Protein AF-A0A2G9TPC7-F1 (afdb_monomer)

Solvent-accessible surface area (backbone atoms only — not comparable to full-atom values): 8183 Å² total; per-residue (Å²): 133,84,80,75,66,81,72,52,67,74,56,56,52,52,48,49,54,49,52,52,51,47,40,74,76,45,53,85,45,70,78,30,63,61,62,52,50,56,51,43,58,49,34,59,73,71,66,45,48,38,58,41,45,58,51,47,58,58,52,70,73,43,96,39,85,56,46,69,62,54,48,57,51,49,53,52,47,62,75,72,47,59,67,80,52,44,46,52,74,67,60,48,50,54,51,49,54,51,47,54,51,49,55,62,54,55,61,60,63,69,68,73,78,76,83,83,82,88,85,89,89,88,78,90,82,82,89,81,90,89,132

Sequence (131 aa):
MRELAPQSDRGIEKLRELYDRALSMAGYEFHSDRLWQDYIAWEEAQGEWHRVAAIYDRLIRIPTAMYKSHMERFEAIVNMCNPYDLISEDEFNDIFDTIDSIISEEVIEDESAADTSTDADNSKKVIRKKV

Mean predicted aligned error: 15.27 Å

pLDDT: mean 71.88, std 15.36, range [39.41, 90.19]

Structure (mmCIF, N/CA/C/O backbone):
data_AF-A0A2G9TPC7-F1
#
_entry.id   AF-A0A2G9TPC7-F1
#
loop_
_atom_site.group_PDB
_atom_site.id
_atom_site.type_symbol
_atom_site.label_atom_id
_atom_site.label_alt_id
_atom_site.label_comp_id
_atom_site.label_asym_id
_atom_site.label_entity_id
_atom_site.label_seq_id
_atom_site.pdbx_PDB_ins_code
_atom_site.Cartn_x
_atom_site.Cartn_y
_atom_site.Cartn_z
_atom_site.occupancy
_atom_site.B_iso_or_equiv
_atom_site.auth_seq_id
_atom_site.auth_comp_id
_atom_site.auth_asym_id
_atom_site.auth_atom_id
_atom_site.pdbx_PDB_model_num
ATOM 1 N N . MET A 1 1 ? 3.508 25.036 -18.492 1.00 43.81 1 MET A N 1
ATOM 2 C CA . MET A 1 1 ? 2.513 24.331 -17.660 1.00 43.81 1 MET A CA 1
ATOM 3 C C . MET A 1 1 ? 2.124 23.083 -18.424 1.00 43.81 1 MET A C 1
ATOM 5 O O . MET A 1 1 ? 1.602 23.213 -19.520 1.00 43.81 1 MET A O 1
ATOM 9 N N . ARG A 1 2 ? 2.541 21.903 -17.958 1.00 47.69 2 ARG A N 1
ATOM 10 C CA . ARG A 1 2 ? 2.261 20.637 -18.643 1.00 47.69 2 ARG A CA 1
ATOM 11 C C . ARG A 1 2 ? 0.865 20.224 -18.196 1.00 47.69 2 ARG A C 1
ATOM 13 O O . ARG A 1 2 ? 0.714 19.750 -17.078 1.00 47.69 2 ARG A O 1
ATOM 20 N N . GLU A 1 3 ? -0.136 20.526 -19.016 1.00 46.84 3 GLU A N 1
ATOM 21 C CA . GLU A 1 3 ? -1.477 19.974 -18.849 1.00 46.84 3 GLU A CA 1
ATOM 22 C C . GLU A 1 3 ? -1.342 18.449 -18.894 1.00 46.84 3 GLU A C 1
ATOM 24 O O . GLU A 1 3 ? -1.048 17.860 -19.936 1.00 46.84 3 G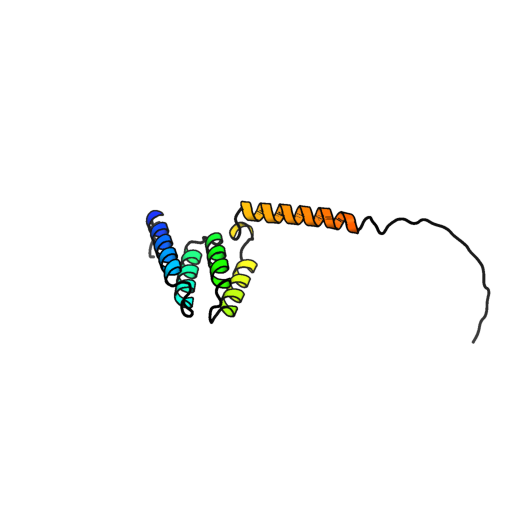LU A O 1
ATOM 29 N N . LEU A 1 4 ? -1.441 17.817 -17.725 1.00 46.84 4 LEU A N 1
ATOM 30 C CA . LEU A 1 4 ? -1.679 16.389 -17.625 1.00 46.84 4 LEU A CA 1
ATOM 31 C C . LEU A 1 4 ? -3.121 16.212 -18.088 1.00 46.84 4 LEU A C 1
ATOM 33 O O . LEU A 1 4 ? -4.060 16.558 -17.374 1.00 46.84 4 LEU A O 1
ATOM 37 N N . ALA A 1 5 ? -3.274 15.779 -19.339 1.00 48.97 5 ALA A N 1
ATOM 38 C CA . ALA A 1 5 ? -4.535 15.262 -19.845 1.00 48.97 5 ALA A CA 1
ATOM 39 C C . ALA A 1 5 ? -5.132 14.303 -18.801 1.00 48.97 5 ALA A C 1
ATOM 41 O O . ALA A 1 5 ? -4.360 13.653 -18.099 1.00 48.97 5 ALA A O 1
ATOM 42 N N . PRO A 1 6 ? -6.462 14.156 -18.701 1.00 49.91 6 PRO A N 1
ATOM 43 C CA . PRO A 1 6 ? -7.013 13.017 -17.987 1.00 49.91 6 PRO A CA 1
ATOM 44 C C . PRO A 1 6 ? -6.440 11.773 -18.670 1.00 49.91 6 PRO A C 1
ATOM 46 O O . PRO A 1 6 ? -6.809 11.465 -19.808 1.00 49.91 6 PRO A O 1
ATOM 49 N N . GLN A 1 7 ? -5.447 11.123 -18.051 1.00 57.69 7 GLN A N 1
ATOM 50 C CA . GLN A 1 7 ? -4.979 9.809 -18.465 1.00 57.69 7 GLN A CA 1
ATOM 51 C C . GLN A 1 7 ? -6.254 8.979 -18.578 1.00 57.69 7 GLN A C 1
ATOM 53 O O . GLN A 1 7 ? -6.888 8.731 -17.562 1.00 57.69 7 GLN A O 1
ATOM 58 N N . SER A 1 8 ? -6.697 8.656 -19.801 1.00 59.06 8 SER A N 1
ATOM 59 C CA . SER A 1 8 ? -7.983 7.975 -19.981 1.00 59.06 8 SER A CA 1
ATOM 60 C C . SER A 1 8 ? -7.984 6.767 -19.051 1.00 59.06 8 SER A C 1
ATOM 62 O O . SER A 1 8 ? -6.983 6.051 -19.090 1.00 59.06 8 SER A O 1
ATOM 64 N N . ASP A 1 9 ? -9.030 6.522 -18.263 1.00 63.75 9 ASP A N 1
ATOM 65 C CA . ASP A 1 9 ? -9.052 5.462 -17.234 1.00 63.75 9 ASP A CA 1
ATOM 66 C C . ASP A 1 9 ? -8.487 4.115 -17.731 1.00 63.75 9 ASP A C 1
ATOM 68 O O . ASP A 1 9 ? -7.795 3.390 -17.021 1.00 63.75 9 ASP A O 1
ATOM 72 N N . ARG A 1 10 ? -8.659 3.827 -19.029 1.00 71.00 10 ARG A N 1
ATOM 73 C CA . ARG A 1 10 ? -8.081 2.668 -19.732 1.00 71.00 10 ARG A CA 1
ATOM 74 C C . ARG A 1 10 ? -6.551 2.550 -19.704 1.00 71.00 10 ARG A C 1
ATOM 76 O O . ARG A 1 10 ? -6.035 1.459 -19.912 1.00 71.00 10 ARG A O 1
ATOM 83 N N . GLY A 1 11 ? -5.817 3.648 -19.581 1.00 79.94 11 GLY A N 1
ATOM 84 C CA . GLY A 1 11 ? -4.355 3.671 -19.515 1.00 79.94 11 GLY A CA 1
ATOM 85 C C . GLY A 1 11 ? -3.845 3.377 -18.108 1.00 79.94 11 GLY A C 1
ATOM 86 O O . GLY A 1 11 ? -2.863 2.654 -17.964 1.00 79.94 11 GLY A O 1
ATOM 87 N N . ILE A 1 12 ? -4.553 3.885 -17.097 1.00 82.69 12 ILE A N 1
ATOM 88 C CA . ILE A 1 12 ? -4.281 3.638 -15.676 1.00 82.69 12 ILE A CA 1
ATOM 89 C C . ILE A 1 12 ? -4.524 2.159 -15.367 1.00 82.69 12 ILE A C 1
ATOM 91 O O . ILE A 1 12 ? -3.658 1.505 -14.794 1.00 82.69 12 ILE A O 1
ATOM 95 N N . GLU A 1 13 ? -5.632 1.597 -15.855 1.00 82.62 13 GLU A N 1
ATOM 96 C CA . GLU A 1 13 ? -5.943 0.181 -15.637 1.00 82.62 13 GLU A CA 1
ATOM 97 C C . GLU A 1 13 ? -4.921 -0.756 -16.298 1.00 82.62 13 GLU A C 1
ATOM 99 O O . GLU A 1 13 ? -4.456 -1.713 -15.691 1.00 82.62 13 GLU A O 1
ATOM 104 N N . LYS A 1 14 ? -4.458 -0.436 -17.512 1.00 86.69 14 LYS A N 1
ATOM 105 C CA . LYS A 1 14 ? -3.390 -1.213 -18.168 1.00 86.69 14 LYS A CA 1
ATOM 106 C C . LYS A 1 14 ? -2.055 -1.141 -17.433 1.00 86.69 14 LYS A C 1
ATOM 108 O O . LYS A 1 14 ? -1.297 -2.107 -17.453 1.00 86.69 14 LYS A O 1
ATOM 113 N N . LEU A 1 15 ? -1.732 0.013 -16.848 1.00 87.56 15 LEU A N 1
ATOM 114 C CA . LEU A 1 15 ? -0.532 0.167 -16.027 1.00 87.56 15 LEU A CA 1
ATOM 115 C C . LEU A 1 15 ? -0.644 -0.677 -14.756 1.00 87.56 15 LEU A C 1
ATOM 117 O O . LEU A 1 15 ? 0.301 -1.398 -14.451 1.00 87.56 15 LEU A O 1
ATOM 121 N N . ARG A 1 16 ? -1.807 -0.670 -14.094 1.00 87.62 16 ARG A N 1
ATOM 122 C CA . ARG A 1 16 ? -2.112 -1.545 -12.948 1.00 87.62 16 ARG A CA 1
ATOM 123 C C . ARG A 1 16 ? -1.924 -3.012 -13.284 1.00 87.62 16 ARG A C 1
ATOM 125 O O . ARG A 1 16 ? -1.128 -3.679 -12.635 1.00 87.62 16 ARG A O 1
ATOM 132 N N . GLU A 1 17 ? -2.556 -3.488 -14.355 1.00 88.12 17 GLU A N 1
ATOM 133 C CA . GLU A 1 17 ? -2.406 -4.873 -14.815 1.00 88.12 17 GLU A CA 1
ATOM 134 C C . GLU A 1 17 ? -0.935 -5.244 -15.072 1.00 88.12 17 GLU A C 1
ATOM 136 O O . GLU A 1 17 ? -0.503 -6.365 -14.794 1.00 88.12 17 GLU A O 1
ATOM 141 N N . LEU A 1 18 ? -0.144 -4.309 -15.606 1.00 90.19 18 LEU A N 1
ATOM 142 C CA . LEU A 1 18 ? 1.272 -4.527 -15.887 1.00 90.19 18 LEU A CA 1
ATOM 143 C C . LEU A 1 18 ? 2.109 -4.598 -14.604 1.00 90.19 18 LEU A C 1
ATOM 145 O O . LEU A 1 18 ? 2.963 -5.481 -14.501 1.00 90.19 18 LEU A O 1
ATOM 149 N N . TYR A 1 19 ? 1.855 -3.717 -13.634 1.00 89.19 19 TYR A N 1
ATOM 150 C CA . TYR A 1 19 ? 2.497 -3.761 -12.320 1.00 89.19 19 TYR A CA 1
ATOM 151 C C . TYR A 1 19 ? 2.115 -5.025 -11.551 1.00 89.19 19 TYR A C 1
ATOM 153 O O . TYR A 1 19 ? 3.004 -5.725 -11.075 1.00 89.19 19 TYR A O 1
ATOM 161 N N . ASP A 1 20 ? 0.835 -5.391 -11.512 1.00 87.94 20 ASP A N 1
ATOM 162 C CA . ASP A 1 20 ? 0.371 -6.617 -10.856 1.00 87.94 20 ASP A CA 1
ATOM 163 C C . ASP A 1 20 ? 0.988 -7.864 -11.500 1.00 87.94 20 ASP A C 1
ATOM 165 O O . ASP A 1 20 ? 1.446 -8.778 -10.807 1.00 87.94 20 ASP A O 1
ATOM 169 N N . ARG A 1 21 ? 1.101 -7.889 -12.833 1.00 89.00 21 ARG A N 1
ATOM 170 C CA . ARG A 1 21 ? 1.813 -8.959 -13.538 1.00 89.00 21 ARG A CA 1
ATOM 171 C C . ARG A 1 21 ? 3.295 -8.985 -13.169 1.00 89.00 21 ARG A C 1
ATOM 173 O O . ARG A 1 21 ? 3.824 -10.067 -12.915 1.00 89.00 21 ARG A O 1
ATOM 180 N N . ALA A 1 22 ? 3.963 -7.835 -13.119 1.00 87.81 22 ALA A N 1
ATOM 181 C CA . ALA A 1 22 ? 5.364 -7.752 -12.715 1.00 87.81 22 ALA A CA 1
ATOM 182 C C . ALA A 1 22 ? 5.562 -8.242 -11.271 1.00 87.81 22 ALA A C 1
ATOM 184 O O . ALA A 1 22 ? 6.464 -9.039 -11.021 1.00 87.81 22 ALA A O 1
ATOM 185 N N . LEU A 1 23 ? 4.677 -7.863 -10.346 1.00 86.25 23 LEU A N 1
ATOM 186 C CA . LEU A 1 23 ? 4.686 -8.324 -8.958 1.00 86.25 23 LEU A CA 1
ATOM 187 C C . LEU A 1 23 ? 4.410 -9.826 -8.842 1.00 86.25 23 LEU A C 1
ATOM 189 O O . LEU A 1 23 ? 5.071 -10.505 -8.065 1.00 86.25 23 LEU A O 1
ATOM 193 N N . SER A 1 24 ? 3.505 -10.386 -9.645 1.00 84.75 24 SER A N 1
ATOM 194 C CA . SER A 1 24 ? 3.247 -11.834 -9.629 1.00 84.75 24 SER A CA 1
ATOM 195 C C . SER A 1 24 ? 4.468 -12.666 -10.048 1.00 84.75 24 SER A C 1
ATOM 197 O O . SER A 1 24 ? 4.640 -13.791 -9.586 1.00 84.75 24 SER A O 1
ATOM 199 N N . MET A 1 25 ? 5.325 -12.111 -10.913 1.00 84.06 25 MET A N 1
ATOM 200 C CA . MET A 1 25 ? 6.494 -12.804 -11.460 1.00 84.06 25 MET A CA 1
ATOM 201 C C . MET A 1 25 ? 7.770 -12.526 -10.663 1.00 84.06 25 MET A C 1
ATOM 203 O O . MET A 1 25 ? 8.566 -13.437 -10.455 1.00 84.06 25 MET A O 1
ATOM 207 N N . ALA A 1 26 ? 7.967 -11.279 -10.234 1.00 81.94 26 ALA A N 1
ATOM 208 C CA . ALA A 1 26 ? 9.198 -10.799 -9.614 1.00 81.94 26 ALA A CA 1
ATOM 209 C C . ALA A 1 26 ? 8.996 -10.251 -8.192 1.00 81.94 26 ALA A C 1
ATOM 211 O O . ALA A 1 26 ? 9.971 -9.959 -7.516 1.00 81.94 26 ALA A O 1
ATOM 212 N N . GLY A 1 27 ? 7.773 -10.121 -7.679 1.00 75.00 27 GLY A N 1
ATOM 213 C CA . GLY A 1 27 ? 7.500 -9.502 -6.371 1.00 75.00 27 GLY A CA 1
ATOM 214 C C . GLY A 1 27 ? 8.071 -10.261 -5.169 1.00 75.00 27 GLY A C 1
ATOM 215 O O . GLY A 1 27 ? 8.281 -9.655 -4.122 1.00 75.00 27 GLY A O 1
ATOM 216 N N . TYR A 1 28 ? 8.373 -11.553 -5.332 1.00 76.50 28 TYR A N 1
ATOM 217 C CA . TYR A 1 28 ? 8.960 -12.417 -4.298 1.00 76.50 28 TYR A CA 1
ATOM 218 C C . TYR A 1 28 ? 10.493 -12.442 -4.298 1.00 76.50 28 TYR A C 1
ATOM 220 O O . TYR A 1 28 ? 11.097 -13.131 -3.475 1.00 76.50 28 TYR A O 1
ATOM 228 N N . GLU A 1 29 ? 11.141 -11.743 -5.231 1.00 76.50 29 GLU A N 1
ATOM 229 C CA . GLU A 1 29 ? 12.596 -11.651 -5.242 1.00 76.50 29 GLU A CA 1
ATOM 230 C C . GLU A 1 29 ? 13.086 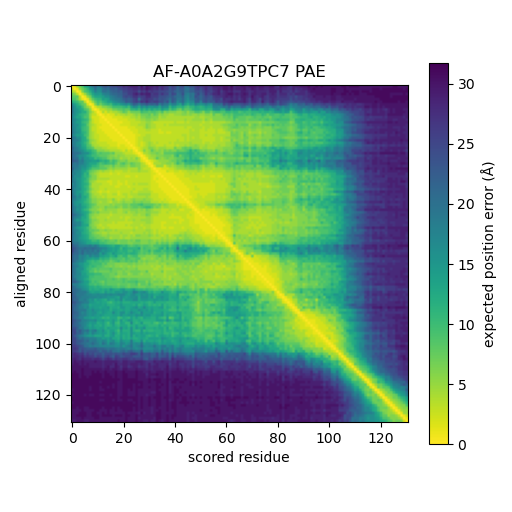-10.702 -4.135 1.00 76.50 29 GLU A C 1
ATOM 232 O O . GLU A 1 29 ? 12.499 -9.662 -3.840 1.00 76.50 29 GLU A O 1
ATOM 237 N N . PHE A 1 30 ? 14.200 -11.074 -3.504 1.00 65.31 30 PHE A N 1
ATOM 238 C CA . PHE A 1 30 ? 14.760 -10.374 -2.345 1.00 65.31 30 PHE A CA 1
ATOM 239 C C . PHE A 1 30 ? 15.195 -8.926 -2.637 1.00 65.31 30 PHE A C 1
ATOM 241 O O . PHE A 1 30 ? 15.349 -8.145 -1.705 1.00 65.31 30 PHE A O 1
ATOM 248 N N . HIS A 1 31 ? 15.401 -8.573 -3.911 1.00 71.38 31 HIS A N 1
ATOM 249 C CA . HIS A 1 31 ? 15.795 -7.231 -4.354 1.00 71.38 31 HIS A CA 1
ATOM 250 C C . HIS A 1 31 ? 14.666 -6.472 -5.074 1.00 71.38 31 HIS A C 1
ATOM 252 O O . HIS A 1 31 ? 14.907 -5.462 -5.740 1.00 71.38 31 HIS A O 1
ATOM 258 N N . SER A 1 32 ? 13.420 -6.933 -4.945 1.00 79.62 32 SER A N 1
ATOM 259 C CA . SER A 1 32 ? 12.263 -6.308 -5.597 1.00 79.62 32 SER A CA 1
ATOM 260 C C . SER A 1 32 ? 11.817 -5.006 -4.946 1.00 79.62 32 SER A C 1
ATOM 262 O O . SER A 1 32 ? 10.855 -4.394 -5.403 1.00 79.62 32 SER A O 1
ATOM 264 N N . ASP A 1 33 ? 12.533 -4.535 -3.921 1.00 79.12 33 ASP A N 1
ATOM 265 C CA . ASP A 1 33 ? 12.266 -3.288 -3.202 1.00 79.12 33 ASP A CA 1
ATOM 266 C C . ASP A 1 33 ? 12.045 -2.097 -4.136 1.00 79.12 33 ASP A C 1
ATOM 268 O O . ASP A 1 33 ? 11.162 -1.278 -3.895 1.00 79.12 33 ASP A O 1
ATOM 272 N N . ARG A 1 34 ? 12.818 -2.009 -5.226 1.00 83.81 34 ARG A N 1
ATOM 273 C CA . ARG A 1 34 ? 12.678 -0.921 -6.199 1.00 83.81 34 ARG A CA 1
ATOM 274 C C . ARG A 1 34 ? 11.355 -0.988 -6.960 1.00 83.81 34 ARG A C 1
ATOM 276 O O . ARG A 1 34 ? 10.722 0.041 -7.151 1.00 83.81 34 ARG A O 1
ATOM 283 N N . LEU A 1 35 ? 10.930 -2.187 -7.361 1.00 85.75 35 LEU A N 1
ATOM 284 C CA . LEU A 1 35 ? 9.660 -2.388 -8.060 1.00 85.75 35 LEU A CA 1
ATOM 285 C C . LEU A 1 35 ? 8.478 -2.007 -7.161 1.00 85.75 35 LEU A C 1
ATOM 287 O O . LEU A 1 35 ? 7.561 -1.325 -7.611 1.00 85.75 35 LEU A O 1
ATOM 291 N N . TRP A 1 36 ? 8.531 -2.407 -5.888 1.00 85.88 36 TRP A N 1
ATOM 292 C CA . TRP A 1 36 ? 7.516 -2.053 -4.897 1.00 85.88 36 TRP A CA 1
ATOM 293 C C . TRP A 1 36 ? 7.451 -0.541 -4.661 1.00 85.88 36 TRP A C 1
ATOM 295 O O . TRP A 1 36 ? 6.368 0.033 -4.714 1.00 85.88 36 TRP A O 1
ATOM 305 N N . GLN A 1 37 ? 8.598 0.120 -4.472 1.00 85.50 37 GLN A N 1
ATOM 306 C CA . GLN A 1 37 ? 8.657 1.575 -4.294 1.00 85.50 37 GLN A CA 1
ATOM 307 C C . GLN A 1 37 ? 8.117 2.334 -5.511 1.00 85.50 37 GLN A C 1
ATOM 309 O O . GLN A 1 37 ? 7.347 3.277 -5.340 1.00 85.50 37 GLN A O 1
ATOM 314 N N . ASP A 1 38 ? 8.484 1.911 -6.724 1.00 88.38 38 ASP A N 1
ATOM 315 C CA . ASP A 1 38 ? 8.014 2.542 -7.960 1.00 88.38 38 ASP A CA 1
ATOM 316 C C . ASP A 1 38 ? 6.492 2.380 -8.126 1.00 88.38 38 ASP A C 1
ATOM 318 O O . ASP A 1 38 ? 5.821 3.316 -8.563 1.00 88.38 38 ASP A O 1
ATOM 322 N N . TYR A 1 39 ? 5.928 1.225 -7.747 1.00 86.81 39 TYR A N 1
ATOM 323 C CA . TYR A 1 39 ? 4.481 1.000 -7.803 1.00 86.81 39 TYR A C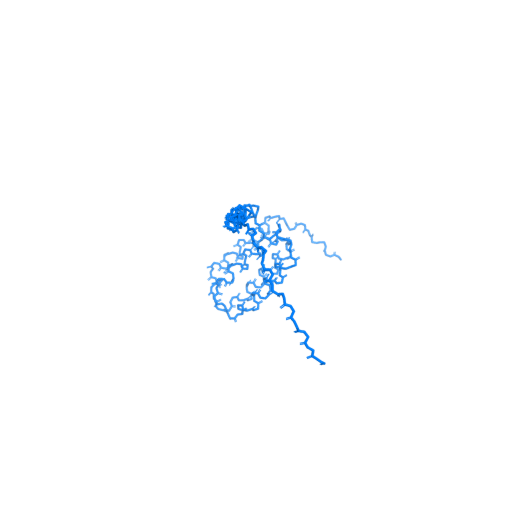A 1
ATOM 324 C C . TYR A 1 39 ? 3.720 1.815 -6.753 1.00 86.81 39 TYR A C 1
ATOM 326 O O . TYR A 1 39 ? 2.713 2.444 -7.073 1.00 86.81 39 TYR A O 1
ATOM 334 N N . ILE A 1 40 ? 4.234 1.872 -5.521 1.00 86.06 40 ILE A N 1
ATOM 335 C CA . ILE A 1 40 ? 3.643 2.663 -4.435 1.00 86.06 40 ILE A CA 1
ATOM 336 C C . ILE A 1 40 ? 3.654 4.151 -4.786 1.00 86.06 40 ILE A C 1
ATOM 338 O O . ILE A 1 40 ? 2.620 4.799 -4.694 1.00 86.06 40 ILE A O 1
ATOM 342 N N . ALA A 1 41 ? 4.786 4.688 -5.251 1.00 87.56 41 ALA A N 1
ATOM 343 C CA . ALA A 1 41 ? 4.881 6.090 -5.659 1.00 87.56 41 ALA A CA 1
ATOM 344 C C . ALA A 1 41 ? 3.922 6.425 -6.816 1.00 87.56 41 ALA A C 1
ATOM 346 O O . ALA A 1 41 ? 3.444 7.555 -6.934 1.00 87.56 41 ALA A O 1
ATOM 347 N N . TRP A 1 42 ? 3.641 5.447 -7.682 1.00 88.00 42 TRP A N 1
ATOM 348 C CA . TRP A 1 42 ? 2.686 5.607 -8.769 1.00 88.00 42 TRP A CA 1
ATOM 349 C C . TRP A 1 42 ? 1.228 5.629 -8.280 1.00 88.00 42 TRP A C 1
ATOM 351 O O . TRP A 1 42 ? 0.492 6.525 -8.695 1.00 88.00 42 TRP A O 1
ATOM 361 N N . GLU A 1 43 ? 0.816 4.722 -7.385 1.00 86.31 43 GLU A N 1
ATOM 362 C CA . GLU A 1 43 ? -0.537 4.746 -6.788 1.00 86.31 43 GLU A CA 1
ATOM 363 C C . GLU A 1 43 ? -0.731 5.953 -5.845 1.00 86.31 43 GLU A C 1
ATOM 365 O O . GLU A 1 43 ? -1.785 6.588 -5.887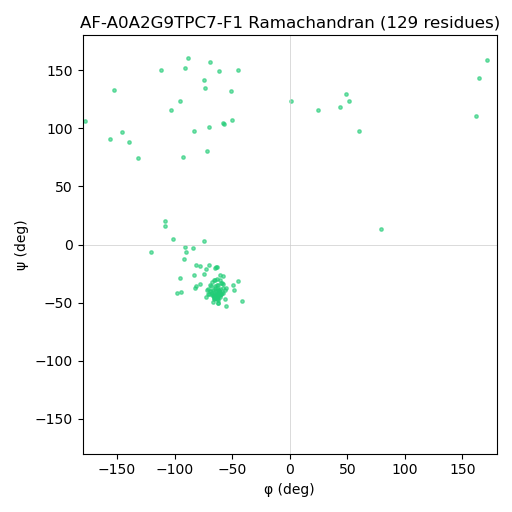 1.00 86.31 43 GLU A O 1
ATOM 370 N N . GLU A 1 44 ? 0.299 6.373 -5.094 1.00 83.88 44 GLU A N 1
ATOM 371 C CA . GLU A 1 44 ? 0.300 7.639 -4.330 1.00 83.88 44 GLU A CA 1
ATOM 372 C C . GLU A 1 44 ? 0.013 8.838 -5.258 1.00 83.88 44 GLU A C 1
ATOM 374 O O . GLU A 1 44 ? -0.749 9.738 -4.907 1.00 83.88 44 GLU A O 1
ATOM 379 N N . ALA A 1 45 ? 0.568 8.839 -6.477 1.00 84.19 45 ALA A N 1
ATOM 380 C CA . ALA A 1 45 ? 0.308 9.881 -7.471 1.00 84.19 45 ALA A CA 1
ATOM 381 C C . ALA A 1 45 ? -1.096 9.803 -8.102 1.00 84.19 45 ALA A C 1
ATOM 383 O O . ALA A 1 45 ? -1.558 10.805 -8.650 1.00 84.19 45 ALA A O 1
ATOM 384 N N . GLN A 1 46 ? -1.764 8.643 -8.051 1.00 81.38 46 GLN A N 1
ATOM 385 C CA . GLN A 1 46 ? -3.176 8.512 -8.437 1.00 81.38 46 GLN A CA 1
ATOM 386 C C . GLN A 1 46 ? -4.129 8.953 -7.313 1.00 81.38 46 GLN A C 1
ATOM 388 O O . GLN A 1 46 ? -5.284 9.254 -7.598 1.00 81.38 46 GLN A O 1
ATOM 393 N N . GLY A 1 47 ? -3.651 9.041 -6.066 1.00 79.25 47 GLY A N 1
ATOM 394 C CA . GLY A 1 47 ? -4.457 9.419 -4.900 1.00 79.25 47 GLY A CA 1
ATOM 395 C C . GLY A 1 47 ? -5.329 8.287 -4.346 1.00 79.25 47 GLY A C 1
ATOM 396 O O . GLY A 1 47 ? -6.209 8.538 -3.529 1.00 79.25 47 GLY A O 1
ATOM 397 N N . GLU A 1 48 ? -5.087 7.047 -4.775 1.00 79.50 48 GLU A N 1
ATOM 398 C CA . GLU A 1 48 ? -5.869 5.865 -4.400 1.00 79.50 48 GLU A CA 1
ATOM 399 C C . GLU A 1 48 ? -5.242 5.168 -3.183 1.00 79.50 48 GLU A C 1
ATOM 401 O O . GLU A 1 48 ? -4.594 4.121 -3.285 1.00 79.50 48 GLU A O 1
ATOM 406 N N . TRP A 1 49 ? -5.424 5.770 -2.006 1.00 80.38 49 TRP A N 1
ATOM 407 C CA . TRP A 1 49 ? -4.813 5.321 -0.746 1.00 80.38 49 TRP A CA 1
ATOM 408 C C . TRP A 1 49 ? -5.204 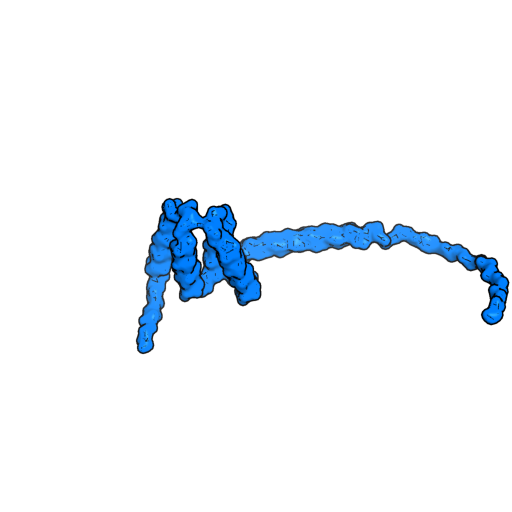3.895 -0.343 1.00 80.38 49 TRP A C 1
ATOM 410 O O . TRP A 1 49 ? -4.364 3.154 0.172 1.00 80.38 49 TRP A O 1
ATOM 420 N N . HIS A 1 50 ? -6.426 3.470 -0.663 1.00 81.19 50 HIS A N 1
ATOM 421 C CA . HIS A 1 50 ? -6.903 2.117 -0.385 1.00 81.19 50 HIS A CA 1
ATOM 422 C C . HIS A 1 50 ? -6.035 1.051 -1.075 1.00 81.19 50 HIS A C 1
ATOM 424 O O . HIS A 1 50 ? -5.630 0.052 -0.478 1.00 81.19 50 HIS A O 1
ATOM 430 N N . ARG A 1 51 ? -5.657 1.291 -2.338 1.00 80.88 51 ARG A N 1
ATOM 431 C CA . ARG A 1 51 ? -4.778 0.377 -3.080 1.00 80.88 51 ARG A CA 1
ATOM 432 C C . ARG A 1 51 ? -3.355 0.411 -2.553 1.00 80.88 51 ARG A C 1
ATOM 434 O O . ARG A 1 51 ? -2.726 -0.641 -2.461 1.00 80.88 51 ARG A O 1
ATOM 441 N N . VAL A 1 52 ? -2.860 1.590 -2.175 1.00 84.69 52 VAL A N 1
ATOM 442 C CA . VAL A 1 52 ? -1.543 1.732 -1.540 1.00 84.69 52 VAL A CA 1
ATOM 443 C C . VAL A 1 52 ? -1.468 0.855 -0.285 1.00 84.69 52 VAL A C 1
ATOM 445 O O . VAL A 1 52 ? -0.523 0.077 -0.150 1.00 84.69 52 VAL A O 1
ATOM 448 N N . ALA A 1 53 ? -2.486 0.891 0.579 1.00 82.56 53 ALA A N 1
ATOM 449 C CA . ALA A 1 53 ? -2.553 0.044 1.771 1.00 82.56 53 ALA A CA 1
ATOM 450 C C . ALA A 1 53 ? -2.547 -1.457 1.431 1.00 82.56 53 ALA A C 1
ATOM 452 O O . ALA A 1 53 ? -1.764 -2.215 2.006 1.00 82.56 53 ALA A O 1
ATOM 453 N N . ALA A 1 54 ? -3.335 -1.883 0.439 1.00 84.06 54 ALA A N 1
ATOM 454 C CA . ALA A 1 54 ? -3.362 -3.276 -0.013 1.00 84.06 54 ALA A CA 1
ATOM 455 C C . ALA A 1 54 ? -2.004 -3.756 -0.570 1.00 84.06 54 ALA A C 1
ATOM 457 O O . ALA A 1 54 ? -1.620 -4.917 -0.396 1.00 84.06 54 ALA A O 1
ATOM 458 N N . ILE A 1 55 ? -1.256 -2.873 -1.239 1.00 85.00 55 ILE A N 1
ATOM 459 C CA . ILE A 1 55 ? 0.101 -3.157 -1.727 1.00 85.00 55 ILE A CA 1
ATOM 460 C C . ILE A 1 55 ? 1.066 -3.316 -0.547 1.00 85.00 55 ILE A C 1
ATOM 462 O O . ILE A 1 55 ? 1.860 -4.261 -0.538 1.00 85.00 55 ILE A O 1
ATOM 466 N N . TYR A 1 56 ? 0.974 -2.442 0.461 1.00 84.56 56 TYR A N 1
ATOM 467 C CA . TYR A 1 56 ? 1.777 -2.550 1.678 1.00 84.56 56 TYR A CA 1
ATOM 468 C C . TYR A 1 56 ? 1.493 -3.835 2.465 1.00 84.56 56 TYR A C 1
ATOM 470 O O . TYR A 1 56 ? 2.454 -4.486 2.870 1.00 84.56 56 TYR A O 1
ATOM 478 N N . ASP A 1 57 ? 0.233 -4.266 2.613 1.00 83.31 57 ASP A N 1
ATOM 479 C CA . ASP A 1 57 ? -0.092 -5.536 3.294 1.00 83.31 57 ASP A CA 1
ATOM 480 C C . ASP A 1 57 ? 0.601 -6.732 2.617 1.00 83.31 57 ASP A C 1
ATOM 482 O O . ASP A 1 57 ? 1.203 -7.589 3.270 1.00 83.31 57 ASP A O 1
ATOM 486 N N . ARG A 1 58 ? 0.618 -6.763 1.278 1.00 84.75 58 ARG A N 1
ATOM 487 C CA . ARG A 1 58 ? 1.342 -7.804 0.528 1.00 84.75 58 ARG A CA 1
ATOM 488 C C . ARG A 1 58 ? 2.853 -7.716 0.728 1.00 84.75 58 ARG A C 1
ATOM 490 O O . ARG A 1 58 ? 3.495 -8.750 0.899 1.00 84.75 58 ARG A O 1
ATOM 497 N N . LEU A 1 59 ? 3.415 -6.508 0.699 1.00 84.44 59 LEU A N 1
ATOM 498 C CA . LEU A 1 59 ? 4.852 -6.273 0.850 1.00 84.44 59 LEU A CA 1
ATOM 499 C C . LEU A 1 59 ? 5.361 -6.690 2.236 1.00 84.44 59 LEU A C 1
ATOM 501 O O . LEU A 1 59 ? 6.393 -7.348 2.340 1.00 84.44 59 LEU A O 1
ATOM 505 N N . ILE A 1 60 ? 4.619 -6.352 3.291 1.00 81.56 60 ILE A N 1
ATOM 506 C CA . ILE A 1 60 ? 4.969 -6.637 4.691 1.00 81.56 60 ILE A CA 1
ATOM 507 C C . ILE A 1 60 ? 4.980 -8.147 4.971 1.00 81.56 60 ILE A C 1
ATOM 509 O O . ILE A 1 60 ? 5.778 -8.627 5.775 1.00 81.56 60 ILE A O 1
ATOM 513 N N . ARG A 1 61 ? 4.156 -8.932 4.268 1.00 79.56 61 ARG A N 1
ATOM 514 C CA . ARG A 1 61 ? 4.149 -10.402 4.386 1.00 79.56 61 ARG A CA 1
ATOM 515 C C . ARG A 1 61 ? 5.393 -11.075 3.800 1.00 79.56 61 ARG A C 1
ATOM 517 O O . ARG A 1 61 ? 5.647 -12.240 4.109 1.00 79.56 61 ARG A O 1
ATOM 524 N N . ILE A 1 62 ? 6.160 -10.388 2.953 1.00 78.75 62 ILE A N 1
ATOM 525 C CA . ILE A 1 62 ? 7.360 -10.940 2.317 1.00 78.75 62 ILE A CA 1
ATOM 526 C C . ILE A 1 62 ? 8.585 -10.534 3.152 1.00 78.75 62 ILE A C 1
ATOM 528 O O . ILE A 1 62 ? 8.819 -9.338 3.341 1.00 78.75 62 ILE A O 1
ATOM 532 N N . PRO A 1 63 ? 9.414 -11.486 3.631 1.00 67.69 63 PRO A N 1
ATOM 533 C CA . PRO A 1 63 ? 10.635 -11.172 4.369 1.00 67.69 63 PRO A CA 1
ATOM 534 C C . PRO A 1 63 ? 11.695 -10.599 3.413 1.00 67.69 63 PRO A C 1
ATOM 536 O O . PRO A 1 63 ? 12.577 -11.302 2.920 1.00 67.69 63 PRO A O 1
ATOM 539 N N . THR A 1 64 ? 11.569 -9.310 3.113 1.00 67.56 64 THR A N 1
ATOM 540 C CA . THR A 1 64 ? 12.477 -8.537 2.258 1.00 67.56 64 THR A CA 1
ATOM 541 C C . THR A 1 64 ? 13.624 -7.928 3.064 1.00 67.56 64 THR A C 1
ATOM 543 O O . THR A 1 64 ? 13.548 -7.771 4.285 1.00 67.56 64 THR A O 1
ATOM 546 N N . ALA A 1 65 ? 14.704 -7.551 2.372 1.00 68.75 65 ALA A N 1
ATOM 547 C CA . ALA A 1 65 ? 15.889 -6.937 2.974 1.00 68.75 65 ALA A CA 1
ATOM 548 C C . ALA A 1 65 ? 15.579 -5.632 3.730 1.00 68.75 65 ALA A C 1
ATOM 550 O O . ALA A 1 65 ? 16.225 -5.321 4.730 1.00 68.75 65 ALA A O 1
ATOM 551 N N . MET A 1 66 ? 14.592 -4.873 3.244 1.00 74.31 66 MET A N 1
ATOM 552 C CA . MET A 1 66 ? 14.218 -3.551 3.751 1.00 74.31 66 MET A CA 1
ATOM 553 C C . MET A 1 66 ? 12.888 -3.546 4.514 1.00 74.31 66 MET A C 1
ATOM 555 O O . MET A 1 66 ? 12.305 -2.479 4.702 1.00 74.31 66 MET A O 1
ATOM 559 N N . TYR A 1 67 ? 12.428 -4.704 5.004 1.00 76.56 67 TYR A N 1
ATOM 560 C CA . TYR A 1 67 ? 11.168 -4.851 5.748 1.00 76.56 67 TYR A CA 1
ATOM 561 C C . TYR A 1 67 ? 10.917 -3.718 6.755 1.00 76.56 67 TYR A C 1
ATOM 563 O O . TYR A 1 67 ? 9.859 -3.095 6.748 1.00 76.56 67 TYR A O 1
ATOM 571 N N . LYS A 1 68 ? 11.920 -3.395 7.582 1.00 79.69 68 LYS A N 1
ATOM 572 C CA . LYS A 1 68 ? 11.796 -2.365 8.621 1.00 79.69 68 LYS A CA 1
ATOM 573 C C . LYS A 1 68 ? 11.456 -0.985 8.044 1.00 79.69 68 LYS A C 1
ATOM 575 O O . LYS A 1 68 ? 10.594 -0.300 8.576 1.00 79.69 68 LYS A O 1
ATOM 580 N N . SER A 1 69 ? 12.101 -0.600 6.944 1.00 81.12 69 SER A N 1
ATOM 581 C CA . SER A 1 69 ? 11.843 0.687 6.292 1.00 81.12 69 SER A CA 1
ATOM 582 C C . SER A 1 69 ? 10.458 0.732 5.646 1.00 81.12 69 SER A C 1
ATOM 584 O O . SER A 1 69 ? 9.832 1.790 5.633 1.00 81.12 69 SER A O 1
ATOM 586 N N . HIS A 1 70 ? 9.984 -0.394 5.102 1.00 80.94 70 HIS A N 1
ATOM 587 C CA . HIS A 1 70 ? 8.641 -0.489 4.526 1.00 80.94 70 HIS A CA 1
ATOM 588 C C . HIS A 1 70 ? 7.563 -0.403 5.609 1.00 80.94 70 HIS A C 1
ATOM 590 O O . HIS A 1 70 ? 6.581 0.308 5.415 1.00 80.94 70 HIS A O 1
ATOM 596 N N . MET A 1 71 ? 7.786 -1.037 6.765 1.00 80.69 71 MET A N 1
ATOM 597 C CA . MET A 1 71 ? 6.911 -0.938 7.940 1.00 80.69 71 MET A CA 1
ATOM 598 C C . MET A 1 71 ? 6.824 0.487 8.486 1.00 80.69 71 MET A C 1
ATOM 600 O O . MET A 1 71 ? 5.726 1.004 8.644 1.00 80.69 71 MET A O 1
ATOM 604 N N . GLU A 1 72 ? 7.962 1.151 8.710 1.00 84.75 72 GLU A N 1
ATOM 605 C CA . GLU A 1 72 ? 7.987 2.542 9.195 1.00 84.75 72 GLU A CA 1
ATOM 606 C C . GLU A 1 72 ? 7.224 3.482 8.244 1.00 84.75 72 GLU A C 1
ATOM 608 O O . GLU A 1 72 ? 6.521 4.396 8.675 1.00 84.75 72 GLU A O 1
ATOM 613 N N . ARG A 1 73 ? 7.319 3.240 6.930 1.00 81.31 73 ARG A N 1
ATOM 614 C CA . ARG A 1 73 ? 6.588 4.018 5.926 1.00 81.31 73 ARG A CA 1
ATOM 615 C C . ARG A 1 73 ? 5.091 3.708 5.922 1.00 81.31 73 ARG A C 1
ATOM 617 O O . ARG A 1 73 ? 4.297 4.634 5.794 1.00 81.31 73 ARG A O 1
ATOM 624 N N . PHE A 1 74 ? 4.709 2.444 6.089 1.00 82.44 74 PHE A N 1
ATOM 625 C CA . PHE A 1 74 ? 3.307 2.058 6.226 1.00 82.44 74 PHE A CA 1
ATOM 626 C C . PHE A 1 74 ? 2.675 2.683 7.476 1.00 82.44 74 PHE A C 1
ATOM 628 O O . PHE A 1 74 ? 1.616 3.293 7.379 1.00 82.44 74 PHE A O 1
ATOM 635 N N . GLU A 1 75 ? 3.357 2.635 8.623 1.00 83.00 75 GLU A N 1
ATOM 636 C CA . GLU A 1 75 ? 2.906 3.295 9.854 1.00 83.00 75 GLU A CA 1
ATOM 637 C C . GLU A 1 75 ? 2.742 4.806 9.666 1.00 83.00 75 GLU A C 1
ATOM 639 O O . GLU A 1 75 ? 1.766 5.388 10.138 1.00 83.00 75 GLU A O 1
ATOM 644 N N . ALA A 1 76 ? 3.665 5.462 8.957 1.00 83.75 76 ALA A N 1
ATOM 645 C CA . ALA A 1 76 ? 3.533 6.881 8.645 1.00 83.75 76 ALA A CA 1
ATOM 646 C C . ALA A 1 76 ? 2.275 7.167 7.807 1.00 83.75 76 ALA A C 1
ATOM 648 O O . ALA A 1 76 ? 1.555 8.117 8.102 1.00 83.75 76 ALA A O 1
ATOM 649 N N . ILE A 1 77 ? 1.976 6.329 6.810 1.00 77.75 77 ILE A N 1
ATOM 650 C CA . ILE A 1 77 ? 0.777 6.466 5.970 1.00 77.75 77 ILE A CA 1
ATOM 651 C C . ILE A 1 77 ? -0.491 6.246 6.798 1.00 77.75 77 ILE A C 1
ATOM 653 O O . ILE A 1 77 ? -1.392 7.076 6.749 1.00 77.75 77 ILE A O 1
ATOM 657 N N . VAL A 1 78 ? -0.544 5.193 7.617 1.00 80.56 78 VAL A N 1
ATOM 658 C CA . VAL A 1 78 ? -1.700 4.901 8.484 1.00 80.56 78 VAL A CA 1
ATOM 659 C C . VAL A 1 78 ? -1.957 6.030 9.486 1.00 80.56 78 VAL A C 1
ATOM 661 O O . VAL A 1 78 ? -3.104 6.380 9.732 1.00 80.56 78 VAL A O 1
ATOM 664 N N . AS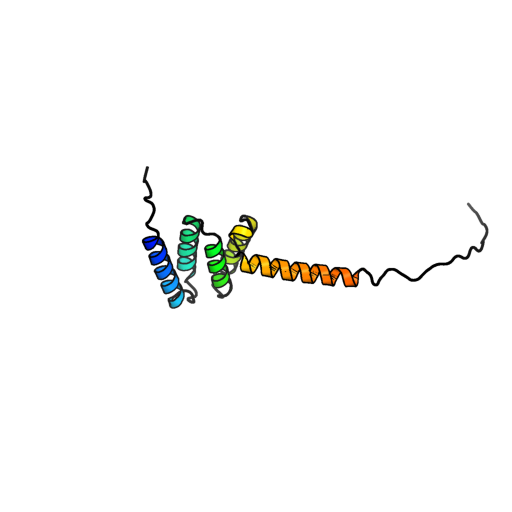N A 1 79 ? -0.905 6.644 10.033 1.00 80.00 79 ASN A N 1
ATOM 665 C CA . ASN A 1 79 ? -1.044 7.764 10.967 1.00 80.00 79 ASN A CA 1
ATOM 666 C C . ASN A 1 79 ? -1.446 9.087 10.292 1.00 80.00 79 ASN A C 1
ATOM 668 O O . ASN A 1 79 ? -1.972 9.977 10.961 1.00 80.00 79 ASN A O 1
ATOM 672 N N . MET A 1 80 ? -1.147 9.262 9.002 1.00 76.50 80 MET A N 1
ATOM 673 C CA . MET A 1 80 ? -1.429 10.501 8.265 1.00 76.50 80 MET A CA 1
ATOM 674 C C . MET A 1 80 ? -2.749 10.450 7.486 1.00 76.50 80 MET A C 1
ATOM 676 O O . MET A 1 80 ? -3.357 11.499 7.270 1.00 76.50 80 MET A O 1
ATOM 680 N N . CYS A 1 81 ? -3.187 9.267 7.057 1.00 72.56 81 CYS A N 1
ATOM 681 C CA . CYS A 1 81 ? -4.409 9.071 6.284 1.00 72.56 81 CYS A CA 1
ATOM 682 C C . CYS A 1 81 ? -5.619 8.799 7.188 1.00 72.56 81 CYS A C 1
ATOM 684 O O . CYS A 1 81 ? -5.503 8.268 8.291 1.00 72.56 81 CYS A O 1
ATOM 686 N N . ASN A 1 82 ? -6.807 9.175 6.712 1.00 73.62 82 ASN A N 1
ATOM 687 C CA . ASN A 1 82 ? -8.058 8.870 7.397 1.00 73.62 82 ASN A CA 1
ATOM 688 C C . ASN A 1 82 ? -8.369 7.370 7.222 1.00 73.62 82 ASN A C 1
ATOM 690 O O . ASN A 1 82 ? -8.257 6.889 6.093 1.00 73.62 82 ASN A O 1
ATOM 694 N N . PRO A 1 83 ? -8.768 6.619 8.268 1.00 67.00 83 PRO A N 1
ATOM 695 C CA . PRO A 1 83 ? -9.151 5.210 8.138 1.00 67.00 83 PRO A CA 1
ATOM 696 C C . PRO A 1 83 ? -10.156 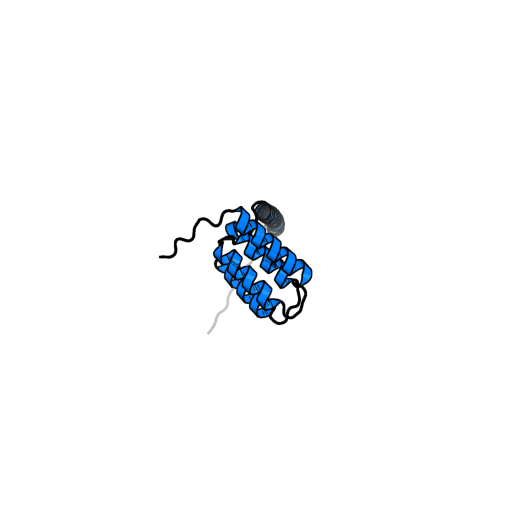4.945 7.008 1.00 67.00 83 PRO A C 1
ATOM 698 O O . PRO A 1 83 ? -10.016 3.943 6.319 1.00 67.00 83 PRO A O 1
ATOM 701 N N . TYR A 1 84 ? -11.088 5.865 6.735 1.00 66.62 84 TYR A N 1
ATOM 702 C CA . TYR A 1 84 ? -12.041 5.724 5.622 1.00 66.62 84 TYR A CA 1
ATOM 703 C C . TYR A 1 84 ? -11.391 5.632 4.230 1.00 66.62 84 TYR A C 1
ATOM 705 O O . TYR A 1 84 ? -11.980 5.052 3.328 1.00 66.62 84 TYR A O 1
ATOM 713 N N . ASP A 1 85 ? -10.188 6.185 4.049 1.00 68.38 85 ASP A N 1
ATOM 714 C CA . ASP A 1 85 ? -9.472 6.151 2.766 1.00 68.38 85 ASP A CA 1
ATOM 715 C C . ASP A 1 85 ? -8.534 4.935 2.650 1.00 68.38 85 ASP A C 1
ATOM 717 O O . ASP A 1 85 ? -8.001 4.653 1.576 1.00 68.38 85 ASP A O 1
ATOM 721 N N . LEU A 1 86 ? -8.286 4.234 3.761 1.00 68.44 86 LEU A N 1
ATOM 722 C CA . LEU A 1 86 ? -7.328 3.129 3.863 1.00 68.44 86 LEU A CA 1
ATOM 723 C C . LEU A 1 86 ? -8.010 1.767 3.741 1.00 68.44 86 LEU A C 1
ATOM 725 O O . LEU A 1 86 ? -7.487 0.881 3.066 1.00 68.44 86 LEU A O 1
ATOM 729 N N . ILE A 1 87 ? -9.166 1.603 4.381 1.00 74.38 87 ILE A N 1
ATOM 730 C CA . ILE A 1 87 ? -9.903 0.337 4.442 1.00 74.38 87 ILE A CA 1
ATOM 731 C C . ILE A 1 87 ? -11.206 0.424 3.659 1.00 74.38 87 ILE A C 1
ATOM 733 O O . ILE A 1 87 ? -11.786 1.497 3.506 1.00 74.38 87 ILE A O 1
ATOM 737 N N . SER A 1 88 ? -11.639 -0.713 3.121 1.00 74.81 88 SER A N 1
ATOM 738 C CA . SER A 1 88 ? -12.920 -0.790 2.419 1.00 74.81 88 SER A CA 1
ATOM 739 C C . SER A 1 88 ? -14.086 -0.632 3.400 1.00 74.81 88 SER A C 1
ATOM 741 O O . SER A 1 88 ? -13.945 -0.903 4.593 1.00 74.81 88 SER A O 1
ATOM 743 N N . GLU A 1 89 ? -15.253 -0.209 2.905 1.00 72.81 89 GLU A N 1
ATOM 744 C CA . GLU A 1 89 ? -16.464 -0.096 3.734 1.00 72.81 89 GLU A CA 1
ATOM 745 C C . GLU A 1 89 ? -16.841 -1.439 4.383 1.00 72.81 89 GLU A C 1
ATOM 747 O O . GLU A 1 89 ? -17.299 -1.463 5.523 1.00 72.81 89 GLU A O 1
ATOM 752 N N . ASP A 1 90 ? -16.594 -2.555 3.691 1.00 73.19 90 ASP A N 1
ATOM 753 C CA . ASP A 1 90 ? -16.850 -3.904 4.203 1.00 73.19 90 ASP A CA 1
ATOM 754 C C . ASP A 1 90 ? -15.923 -4.240 5.385 1.00 73.19 90 ASP A C 1
ATOM 756 O O . ASP A 1 90 ? -16.395 -4.619 6.454 1.00 73.19 90 ASP A O 1
ATOM 760 N N . GLU A 1 91 ? -14.612 -4.014 5.238 1.00 75.75 91 GLU A N 1
ATOM 761 C CA . GLU A 1 91 ? -13.637 -4.229 6.321 1.00 75.75 91 GLU A CA 1
ATOM 762 C C . GLU A 1 91 ? -13.886 -3.302 7.513 1.00 75.75 91 GLU A C 1
ATOM 764 O O . GLU A 1 91 ? -13.678 -3.687 8.662 1.00 75.75 91 GLU A O 1
ATOM 769 N N . PHE A 1 92 ? -14.335 -2.074 7.250 1.00 78.25 92 PHE A N 1
ATOM 770 C CA . PHE A 1 92 ? -14.714 -1.137 8.297 1.00 78.25 92 PHE A CA 1
ATOM 771 C C . PHE A 1 92 ? -15.882 -1.683 9.117 1.00 78.25 92 PHE A C 1
ATOM 773 O O . PHE A 1 92 ? -15.781 -1.739 10.340 1.00 78.25 92 PHE A O 1
ATOM 780 N N . ASN A 1 93 ? -16.957 -2.134 8.468 1.00 79.19 93 ASN A N 1
ATOM 781 C CA . ASN A 1 93 ? -18.116 -2.688 9.167 1.00 79.19 93 ASN A CA 1
ATOM 782 C C . ASN A 1 93 ? -17.754 -3.943 9.976 1.00 79.19 93 ASN A C 1
ATOM 784 O O . ASN A 1 93 ? -18.167 -4.045 11.126 1.00 79.19 93 ASN A O 1
ATOM 788 N N . ASP A 1 94 ? -16.902 -4.827 9.450 1.00 82.19 94 ASP A N 1
ATOM 789 C CA . ASP A 1 94 ? -16.413 -6.002 10.187 1.00 82.19 94 ASP A CA 1
ATOM 790 C C . ASP A 1 94 ? -15.629 -5.610 11.458 1.00 82.19 94 ASP A C 1
ATOM 792 O O . ASP A 1 94 ? -15.764 -6.224 12.525 1.00 82.19 94 ASP A O 1
ATOM 796 N N . ILE A 1 95 ? -14.803 -4.560 11.375 1.00 81.25 95 ILE A N 1
ATOM 797 C CA . ILE A 1 95 ? -14.077 -4.024 12.535 1.00 81.25 95 ILE A CA 1
ATOM 798 C C . ILE A 1 95 ? -15.057 -3.406 13.542 1.00 81.25 95 ILE A C 1
ATOM 800 O O . ILE A 1 95 ? -14.888 -3.584 14.747 1.00 81.25 95 ILE A O 1
ATOM 804 N N . PHE A 1 96 ? -16.096 -2.712 13.080 1.00 82.19 96 PHE A N 1
ATOM 805 C CA . PHE A 1 96 ? -17.119 -2.158 13.969 1.00 82.19 96 PHE A CA 1
ATOM 806 C C . PHE A 1 96 ? -17.930 -3.251 14.664 1.00 82.19 96 PHE A C 1
ATOM 808 O O . PHE A 1 96 ? -18.092 -3.182 15.878 1.00 82.19 96 PHE A O 1
ATOM 815 N N . ASP A 1 97 ? -18.349 -4.289 13.944 1.00 85.62 97 ASP A N 1
ATOM 816 C CA . ASP A 1 97 ? -19.085 -5.423 14.508 1.00 85.62 97 ASP A CA 1
ATOM 817 C C . ASP A 1 97 ? -18.247 -6.178 15.552 1.00 85.62 97 ASP A C 1
ATOM 819 O O . ASP A 1 97 ? -18.749 -6.582 16.604 1.00 85.62 97 ASP A O 1
ATOM 823 N N . THR A 1 98 ? -16.943 -6.343 15.302 1.00 84.62 98 THR A N 1
ATOM 824 C CA . THR A 1 98 ? -16.033 -6.950 16.287 1.00 84.62 98 THR A CA 1
ATOM 825 C C . THR A 1 98 ? -15.815 -6.056 17.506 1.00 84.62 98 THR A C 1
ATOM 827 O O . THR A 1 98 ? -15.814 -6.571 18.622 1.00 84.62 98 THR A O 1
ATOM 830 N N . ILE A 1 99 ? -15.683 -4.736 17.338 1.00 84.19 99 ILE A N 1
ATOM 831 C CA . ILE A 1 99 ? -15.605 -3.788 18.459 1.00 84.19 99 ILE A CA 1
ATOM 832 C C . ILE A 1 99 ? -16.902 -3.797 19.271 1.00 84.19 99 ILE A C 1
ATOM 834 O O . ILE A 1 99 ? -16.832 -3.872 20.493 1.00 84.19 99 ILE A O 1
ATOM 838 N N . ASP A 1 100 ? -18.070 -3.783 18.630 1.00 83.94 100 ASP A N 1
ATOM 839 C CA . ASP A 1 100 ? -19.365 -3.853 19.314 1.00 83.94 100 ASP A CA 1
ATOM 840 C C . ASP A 1 100 ? -19.511 -5.166 20.088 1.00 83.94 100 ASP A C 1
ATOM 842 O O . ASP A 1 100 ? -19.995 -5.165 21.222 1.00 83.94 100 ASP A O 1
ATOM 846 N N . SER A 1 101 ? -19.029 -6.279 19.527 1.00 84.31 101 SER A N 1
ATOM 847 C CA . SER A 1 101 ? -18.959 -7.556 20.241 1.00 84.31 101 SER A CA 1
ATOM 848 C C . SER A 1 101 ? -18.032 -7.480 21.455 1.00 84.31 101 SER A C 1
ATOM 850 O O . SER A 1 101 ? -18.406 -7.955 22.522 1.00 84.31 101 SER A O 1
ATOM 852 N N . ILE A 1 102 ? -16.851 -6.866 21.325 1.00 81.19 102 ILE A N 1
ATOM 853 C CA . ILE A 1 102 ? -15.887 -6.709 22.427 1.00 81.19 102 ILE A CA 1
ATOM 854 C C . ILE A 1 102 ? -16.452 -5.802 23.524 1.00 81.19 102 ILE A C 1
ATOM 856 O O . ILE A 1 102 ? -16.402 -6.169 24.692 1.00 81.19 102 ILE A O 1
ATOM 860 N N . ILE A 1 103 ? -17.037 -4.65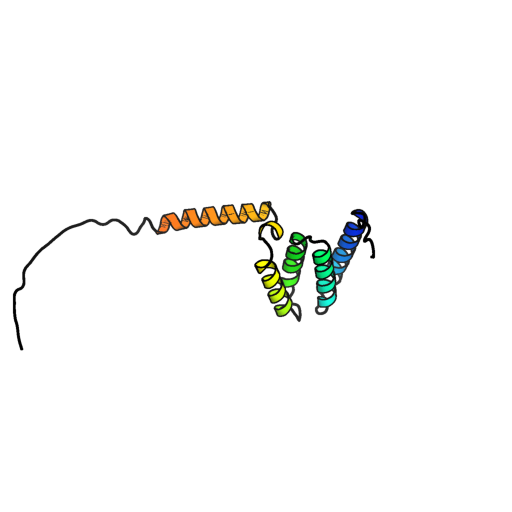7 23.165 1.00 81.25 103 ILE A N 1
ATOM 861 C CA . ILE A 1 103 ? -17.677 -3.734 24.113 1.00 81.25 103 ILE A CA 1
ATOM 862 C C . ILE A 1 103 ? -18.825 -4.443 24.835 1.00 81.25 103 ILE A C 1
ATOM 864 O O . ILE A 1 103 ? -18.964 -4.327 26.049 1.00 81.25 103 ILE A O 1
ATOM 868 N N . SER A 1 104 ? -19.635 -5.210 24.105 1.00 74.50 104 SER A N 1
ATOM 869 C CA . SER A 1 104 ? -20.738 -5.973 24.695 1.00 74.50 104 SER A CA 1
ATOM 870 C C . SER A 1 104 ? -20.254 -7.061 25.657 1.00 74.50 104 SER A C 1
ATOM 872 O O . SER A 1 104 ? -20.954 -7.372 26.617 1.00 74.50 104 SER A O 1
ATOM 874 N N . GLU A 1 105 ? -19.072 -7.633 25.422 1.00 63.72 105 GLU A N 1
ATOM 875 C CA . GLU A 1 105 ? -18.467 -8.662 26.272 1.00 63.72 105 GLU A CA 1
ATOM 876 C C . GLU A 1 105 ? -17.753 -8.060 27.500 1.00 63.72 105 GLU A C 1
ATOM 878 O O . GLU A 1 105 ? -17.868 -8.597 28.599 1.00 63.72 105 GLU A O 1
ATOM 883 N N . GLU A 1 106 ? -17.121 -6.889 27.366 1.00 59.06 106 GLU A N 1
ATOM 884 C CA . GLU A 1 106 ? -16.482 -6.152 28.470 1.00 59.06 106 GLU A CA 1
ATOM 885 C C . GLU A 1 106 ? -17.515 -5.616 29.488 1.00 59.06 106 GLU A C 1
ATOM 887 O O . GLU A 1 106 ? -17.274 -5.622 30.695 1.00 59.06 106 GLU A O 1
ATOM 892 N N . VAL A 1 107 ? -18.728 -5.267 29.036 1.00 57.12 107 VAL A N 1
ATOM 893 C CA . VAL A 1 107 ? -19.852 -4.866 29.911 1.00 57.12 107 VAL A CA 1
ATOM 894 C C . VAL A 1 107 ? -20.324 -6.008 30.836 1.00 57.12 107 VAL A C 1
ATOM 896 O O . VAL A 1 107 ? -20.944 -5.745 31.866 1.00 57.12 107 VAL A O 1
ATOM 899 N N . ILE A 1 108 ? -20.009 -7.272 30.529 1.00 54.38 108 ILE A N 1
ATOM 900 C CA . ILE A 1 108 ? -20.389 -8.432 31.358 1.00 54.38 108 ILE A CA 1
ATOM 901 C C . ILE A 1 108 ? -19.397 -8.654 32.516 1.00 54.38 108 ILE A C 1
ATOM 903 O O . ILE A 1 108 ? -19.789 -9.176 33.562 1.00 54.38 108 ILE A O 1
ATOM 907 N N . GLU A 1 109 ? -18.132 -8.238 32.385 1.00 50.97 109 GLU A N 1
ATOM 908 C CA . GLU A 1 109 ? -17.131 -8.434 33.444 1.00 50.97 109 GLU A CA 1
ATOM 909 C C . GLU A 1 109 ? -17.274 -7.418 34.595 1.00 50.97 109 GLU A C 1
ATOM 911 O O . GLU A 1 109 ? -17.110 -7.793 35.763 1.00 50.97 109 GLU A O 1
ATOM 916 N N . ASP A 1 110 ? -17.685 -6.177 34.304 1.00 46.19 110 ASP A N 1
ATOM 917 C CA . ASP A 1 110 ? -17.811 -5.107 35.309 1.00 46.19 110 ASP A CA 1
ATOM 918 C C . ASP A 1 110 ? -19.082 -5.195 36.190 1.00 46.19 110 ASP A C 1
ATOM 920 O O . ASP A 1 110 ? -19.100 -4.652 37.299 1.00 46.19 110 ASP A O 1
ATOM 924 N N . GLU A 1 111 ? -20.131 -5.929 35.788 1.00 50.44 111 GLU A N 1
ATOM 925 C CA . GLU A 1 111 ? -21.338 -6.128 36.624 1.00 50.44 111 GLU A CA 1
ATOM 926 C C . GLU A 1 111 ? -21.219 -7.265 37.663 1.00 50.44 111 GLU A C 1
ATOM 928 O O . GLU A 1 111 ? -22.120 -7.452 38.481 1.00 50.44 111 GLU A O 1
ATOM 933 N N . SER A 1 112 ? -20.112 -8.017 37.708 1.00 42.38 112 SER A N 1
ATOM 934 C CA . SER A 1 112 ? -19.951 -9.116 38.683 1.00 42.38 112 SER A CA 1
ATOM 935 C C . SER A 1 112 ? -19.304 -8.710 40.019 1.00 42.38 112 SER A C 1
ATOM 937 O O . SER A 1 112 ? -19.269 -9.512 40.956 1.00 42.38 112 SER A O 1
ATOM 939 N N . ALA A 1 113 ? -18.824 -7.467 40.152 1.00 48.72 113 ALA A N 1
ATOM 940 C CA . ALA A 1 113 ? -18.096 -6.999 41.339 1.00 48.72 113 ALA A CA 1
ATOM 941 C C . ALA A 1 113 ? -18.924 -6.143 42.320 1.00 48.72 113 ALA A C 1
ATOM 943 O O . ALA A 1 113 ? -18.378 -5.657 43.315 1.00 48.72 113 ALA A O 1
ATOM 944 N N . ALA A 1 114 ? -20.227 -5.961 42.089 1.00 49.88 114 ALA A N 1
ATOM 945 C CA . ALA A 1 114 ? -21.061 -5.087 42.911 1.00 49.88 114 ALA A CA 1
ATOM 946 C C . ALA A 1 114 ? -22.377 -5.749 43.351 1.00 49.88 114 ALA A C 1
ATOM 948 O O . ALA A 1 114 ? -23.422 -5.373 42.844 1.00 49.88 114 ALA A O 1
ATOM 949 N N . ASP A 1 115 ? -22.332 -6.688 44.310 1.00 42.94 115 ASP A N 1
ATOM 950 C CA . ASP A 1 115 ? -23.249 -6.704 45.474 1.00 42.94 115 ASP A CA 1
ATOM 951 C C . ASP A 1 115 ? -22.949 -7.859 46.461 1.00 42.94 115 ASP A C 1
ATOM 953 O O . ASP A 1 115 ? -23.310 -9.011 46.230 1.00 42.94 115 ASP A O 1
ATOM 957 N N . THR A 1 116 ? -22.364 -7.538 47.622 1.00 40.25 116 THR A N 1
ATOM 958 C CA . THR A 1 116 ? -22.809 -8.118 48.904 1.00 40.25 116 THR A CA 1
ATOM 959 C C . THR A 1 116 ? -22.794 -7.034 49.990 1.00 40.25 116 THR A C 1
ATOM 961 O O . THR A 1 116 ? -21.789 -6.827 50.669 1.00 40.25 116 THR A O 1
ATOM 964 N N . SER A 1 117 ? -23.910 -6.310 50.105 1.00 47.09 117 SER A N 1
ATOM 965 C CA . SER A 1 117 ? -24.621 -5.926 51.341 1.00 47.09 117 SER A CA 1
ATOM 966 C C . SER A 1 117 ? -23.861 -5.844 52.694 1.00 47.09 117 SER A C 1
ATOM 968 O O . SER A 1 117 ? -23.521 -6.866 53.287 1.00 47.09 117 SER A O 1
ATOM 970 N N . THR A 1 118 ? -23.793 -4.615 53.238 1.00 42.38 118 THR A N 1
ATOM 971 C CA . THR A 1 118 ? -24.323 -4.165 54.563 1.00 42.38 118 THR A CA 1
ATOM 972 C C . THR A 1 118 ? -24.124 -5.048 55.811 1.00 42.38 118 THR A C 1
ATOM 974 O O . THR A 1 118 ? -24.706 -6.119 55.903 1.00 42.38 118 THR A O 1
ATOM 977 N N . ASP A 1 119 ? -23.418 -4.563 56.849 1.00 39.41 119 ASP A N 1
ATOM 978 C CA . ASP A 1 119 ? -24.031 -3.858 58.003 1.00 39.41 119 ASP A CA 1
ATOM 979 C C . ASP A 1 119 ? -23.054 -3.579 59.175 1.00 39.41 119 ASP A C 1
ATOM 981 O O . ASP A 1 119 ? -21.995 -4.184 59.324 1.00 39.41 119 ASP A O 1
ATOM 985 N N . ALA A 1 120 ? -23.435 -2.590 59.985 1.00 47.41 120 ALA A N 1
ATOM 986 C CA . ALA A 1 120 ? -22.711 -1.937 61.075 1.00 47.41 120 ALA A CA 1
ATOM 987 C C . ALA A 1 120 ? -22.283 -2.818 62.271 1.00 47.41 120 ALA A C 1
ATOM 989 O O . ALA A 1 120 ? -23.050 -3.658 62.725 1.00 47.41 120 ALA A O 1
ATOM 990 N N . ASP A 1 121 ? -21.161 -2.471 62.925 1.00 43.97 121 ASP A N 1
ATOM 991 C CA . ASP A 1 121 ? -21.117 -2.456 64.397 1.00 43.97 121 ASP A CA 1
ATOM 992 C C . ASP A 1 121 ? -20.088 -1.457 64.963 1.00 43.97 121 ASP A C 1
ATOM 994 O O . ASP A 1 121 ? -18.934 -1.359 64.543 1.00 43.97 121 ASP A O 1
ATOM 998 N N . ASN A 1 122 ? -20.551 -0.690 65.944 1.00 46.81 122 ASN A N 1
ATOM 999 C CA . ASN A 1 122 ? -19.863 0.371 66.662 1.00 46.81 122 ASN A CA 1
ATOM 1000 C C . ASN A 1 122 ? -19.441 -0.167 68.031 1.00 46.81 122 ASN A C 1
ATOM 1002 O O . ASN A 1 122 ? -20.297 -0.417 68.874 1.00 46.81 122 ASN A O 1
ATOM 1006 N N . SER A 1 123 ? -18.138 -0.262 68.316 1.00 44.44 123 SER A N 1
ATOM 1007 C CA . SER A 1 123 ? -17.663 -0.540 69.679 1.00 44.44 123 SER A CA 1
ATOM 1008 C C . SER A 1 123 ? -16.344 0.163 70.024 1.00 44.44 123 SER A C 1
ATOM 1010 O O . SER A 1 123 ? -15.243 -0.292 69.736 1.00 44.44 123 SER A O 1
ATOM 1012 N N . LYS A 1 124 ? -16.510 1.307 70.697 1.00 52.88 124 LYS A N 1
ATOM 1013 C CA . LYS A 1 124 ? -15.643 1.960 71.700 1.00 52.88 124 LYS A CA 1
ATOM 1014 C C . LYS A 1 124 ? -14.310 1.265 72.056 1.00 52.88 124 LYS A C 1
ATOM 1016 O O . LYS A 1 124 ? -14.307 0.234 72.724 1.00 52.88 124 LYS A O 1
ATOM 1021 N N . LYS A 1 125 ? -13.193 1.991 71.896 1.00 54.06 125 LYS A N 1
ATOM 1022 C CA . LYS A 1 125 ? -12.066 1.987 72.862 1.00 54.06 125 LYS A CA 1
ATOM 1023 C C . LYS A 1 125 ? -11.262 3.290 72.735 1.00 54.06 125 LYS A C 1
ATOM 1025 O O . LYS A 1 125 ? -10.517 3.489 71.792 1.00 54.06 125 LYS A O 1
ATOM 1030 N N . VAL A 1 126 ? -11.601 4.325 73.499 1.00 45.00 126 VAL A N 1
ATOM 1031 C CA . VAL A 1 126 ? -11.029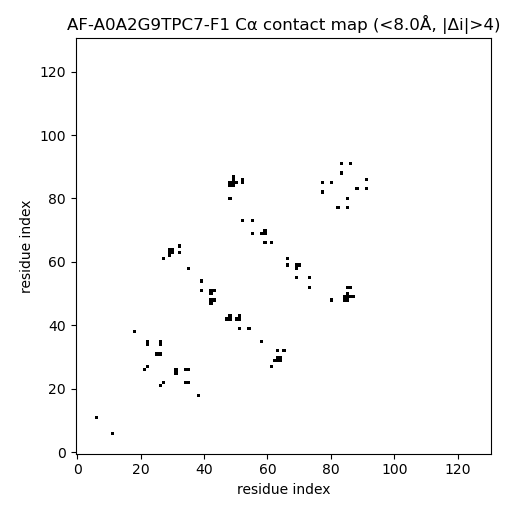 4.631 74.824 1.00 45.00 126 VAL A CA 1
ATOM 1032 C C . VAL A 1 126 ? -9.505 4.876 74.794 1.00 45.00 126 VAL A C 1
ATOM 1034 O O . VAL A 1 126 ? -8.725 3.940 74.881 1.00 45.00 126 VAL A O 1
ATOM 1037 N N . ILE A 1 127 ? -9.148 6.169 74.751 1.00 49.72 127 ILE A N 1
ATOM 1038 C CA . ILE A 1 127 ? -8.167 6.903 75.589 1.00 49.72 127 ILE A CA 1
ATOM 1039 C C . ILE A 1 127 ? -6.738 6.316 75.740 1.00 49.72 127 ILE A C 1
ATOM 1041 O O . ILE A 1 127 ? -6.566 5.269 76.359 1.00 49.72 127 ILE A O 1
ATOM 1045 N N . ARG A 1 128 ? -5.715 7.124 75.377 1.00 44.16 128 ARG A N 1
ATOM 1046 C CA . ARG A 1 128 ? -4.630 7.736 76.224 1.00 44.16 128 ARG A CA 1
ATOM 1047 C C . ARG A 1 128 ? -3.465 8.197 75.310 1.00 44.16 128 ARG A C 1
ATOM 1049 O O . ARG A 1 128 ? -2.921 7.379 74.590 1.00 44.16 128 ARG A O 1
ATOM 1056 N N . LYS A 1 129 ? -3.212 9.511 75.127 1.00 45.00 129 LYS A N 1
ATOM 1057 C CA . LYS A 1 129 ? -2.254 10.396 75.864 1.00 45.00 129 LYS A CA 1
ATOM 1058 C C . LYS A 1 129 ? -0.853 9.759 75.964 1.00 45.00 129 LYS A C 1
ATOM 1060 O O . LYS A 1 129 ? -0.770 8.649 76.461 1.00 45.00 129 LYS A O 1
ATOM 1065 N N . LYS A 1 130 ? 0.281 10.386 75.633 1.00 42.50 130 LYS A N 1
ATOM 1066 C CA . LYS A 1 130 ? 0.889 11.674 76.067 1.00 42.50 130 LYS A CA 1
ATOM 1067 C C . LYS A 1 130 ? 2.368 11.541 75.583 1.00 42.50 130 LYS A C 1
ATOM 1069 O O . LYS A 1 130 ? 2.847 10.412 75.582 1.00 42.50 130 LYS A O 1
ATOM 1074 N N . VAL A 1 131 ? 3.114 12.530 75.101 1.00 44.78 131 VAL A N 1
ATOM 1075 C CA . VAL A 1 131 ? 3.749 13.708 75.730 1.00 44.78 131 VAL A CA 1
ATOM 1076 C C . VAL A 1 131 ? 4.427 14.445 74.579 1.00 44.78 131 VAL A C 1
ATOM 1078 O O . VAL A 1 131 ? 4.982 13.733 73.713 1.00 44.78 131 VAL A O 1
#

Secondary structure (DSSP, 8-state):
--------HHHHHHHHHHHHHHHHHHTTSTTTHHHHHHHHHHHHHHT-HHHHHHHHHHHHTS--TTHHHHHHHHHHHHHHS-HHHHS-HHHHHHHHHHHHHHHHHHHHHHTTS------------------

Nearest PDB structures (foldseek):
  6g70-assembly1_B  TM=8.881E-01  e=1.391E-05  Mus musculus
  6g70-assembly1_A  TM=8.977E-01  e=3.130E-05  Mus musculus
  3esl-assembly1_A  TM=4.599E-01  e=5.606E+00  Saccharomyces cerevisiae

Organism: Teladorsagia circumcincta (NCBI:txid45464)

Foldseek 3Di:
DPPPDPPPVVNVVVVVVVLVVCCVVPVQPQPCVVSLVVVLVVVVVVVQQQVSLVSLVVNCVHPHPCNVVSVVVSVVSVVVDDPPSHDDPVVVVVVVVVVVVVVVVVVVVVVPPDDDDDDDDDDDDDDDDDD

Radius of gyration: 28.88 Å; Cα contacts (8 Å, |Δi|>4): 51; chains: 1; bounding box: 40×37×96 Å

InterPro domains:
  IPR003107 HAT (Half-A-TPR) repeat [SM00386] (10-45)
  IPR003107 HAT (Half-A-TPR) repeat [SM00386] (47-73)
  IPR011990 Tetratricopeptide-like helical domain superfamily [G3DSA:1.25.40.10] (1-128)
  IPR011990 Tetratricopeptide-like helical domain superfamily [SSF48452] (2-87)